Protein AF-A0A9W6L4S0-F1 (afdb_monomer_lite)

Radius of gyration: 17.64 Å; chains: 1; bounding box: 57×40×26 Å

Secondary structure (DSSP, 8-state):
---TTHHHHHHHHHH-SSHHHHHHHTTS-HHHHHHHHHHHHHHHTS-TTSTTHHHHHHHHHHHHHHHH--GGGSPPP--------

Foldseek 3Di:
DDDPLVLLLLVLLLPDLDLVSSCVSSVHDSVVSVVVQVVVCVVVVHRCNPDCNSVVSNVVSVVVCVVVDCPVVDPDPPPPPPPDD

pLDDT: mean 87.41, std 10.16, range [49.81, 96.62]

InterPro domains:
  IPR025736 PucR C-terminal helix-turn-helix domain [PF13556] (8-62)
  IPR042070 PucR C-terminal helix-turn-helix domain superfamily [G3DSA:1.10.10.2840] (6-68)

Structure (mmCIF, N/CA/C/O backbone):
data_AF-A0A9W6L4S0-F1
#
_entry.id   AF-A0A9W6L4S0-F1
#
loop_
_atom_site.group_PDB
_atom_site.id
_atom_site.type_symbol
_atom_site.label_atom_id
_atom_site.label_alt_id
_atom_site.label_comp_id
_atom_site.label_asym_id
_atom_site.label_entity_id
_atom_site.label_seq_id
_atom_site.pdbx_PDB_ins_code
_atom_site.Cartn_x
_atom_site.Cartn_y
_atom_site.Cartn_z
_atom_site.occupancy
_atom_site.B_iso_or_equiv
_atom_site.auth_seq_id
_atom_site.auth_comp_id
_atom_site.auth_asym_id
_atom_site.auth_atom_id
_atom_site.pdbx_PDB_model_num
ATOM 1 N N . MET A 1 1 ? -0.107 -15.969 7.973 1.00 49.81 1 MET A N 1
ATOM 2 C CA . MET A 1 1 ? -0.542 -15.079 9.073 1.00 49.81 1 MET A CA 1
ATOM 3 C C . MET A 1 1 ? -0.676 -13.668 8.527 1.00 49.81 1 MET A C 1
ATOM 5 O O . MET A 1 1 ? 0.222 -13.240 7.818 1.00 49.81 1 MET A O 1
ATOM 9 N N . GLY A 1 2 ? -1.781 -12.969 8.794 1.00 74.19 2 GLY A N 1
ATOM 10 C CA . GLY A 1 2 ? -1.930 -11.569 8.385 1.00 74.19 2 GLY A CA 1
ATOM 11 C C . GLY A 1 2 ? -1.147 -10.646 9.318 1.00 74.19 2 GLY A C 1
ATOM 12 O O . GLY A 1 2 ? -1.255 -10.770 10.535 1.00 74.19 2 GLY A O 1
ATOM 13 N N . HIS A 1 3 ? -0.354 -9.729 8.768 1.00 84.19 3 HIS A N 1
ATOM 14 C CA . HIS A 1 3 ? 0.332 -8.723 9.571 1.00 84.19 3 HIS A CA 1
ATOM 15 C C . HIS A 1 3 ? -0.613 -7.566 9.916 1.00 84.19 3 HIS A C 1
ATOM 17 O O . HIS A 1 3 ? -1.210 -6.972 9.018 1.00 84.19 3 HIS A O 1
ATOM 23 N N . ALA A 1 4 ? -0.688 -7.174 11.193 1.00 87.75 4 ALA A N 1
ATOM 24 C CA . ALA A 1 4 ? -1.517 -6.043 11.636 1.00 87.75 4 ALA A CA 1
ATOM 25 C C . ALA A 1 4 ? -1.148 -4.714 10.943 1.00 87.75 4 ALA A C 1
ATOM 27 O O . ALA A 1 4 ? -1.999 -3.856 10.729 1.00 87.75 4 ALA A O 1
ATOM 28 N N . TRP A 1 5 ? 0.115 -4.558 10.534 1.00 91.75 5 TRP A N 1
ATOM 29 C CA . TRP A 1 5 ? 0.597 -3.388 9.799 1.00 91.75 5 TRP A CA 1
ATOM 30 C C . TRP A 1 5 ? 0.258 -3.399 8.300 1.00 91.75 5 TRP A C 1
ATOM 32 O O . TRP A 1 5 ? 0.482 -2.387 7.631 1.00 91.75 5 TRP A O 1
ATOM 42 N N . GLY A 1 6 ? -0.248 -4.516 7.766 1.00 91.12 6 GLY A N 1
ATOM 43 C CA . GLY A 1 6 ? -0.464 -4.734 6.334 1.00 91.12 6 GLY A CA 1
ATOM 44 C C . GLY A 1 6 ? -1.343 -3.661 5.687 1.00 91.12 6 GLY A C 1
ATOM 45 O O . GLY A 1 6 ? -0.855 -2.963 4.800 1.00 91.12 6 GLY A O 1
ATOM 46 N N . PRO A 1 7 ? -2.589 -3.451 6.154 1.00 90.88 7 PRO A N 1
ATOM 47 C CA . PRO A 1 7 ? -3.504 -2.484 5.547 1.00 90.88 7 PRO A CA 1
ATOM 48 C C . PRO A 1 7 ? -2.955 -1.054 5.515 1.00 90.88 7 PRO A C 1
ATOM 50 O O . PRO A 1 7 ? -2.965 -0.416 4.468 1.00 90.88 7 PRO A O 1
ATOM 53 N N . ALA A 1 8 ? -2.414 -0.569 6.638 1.00 92.00 8 ALA A N 1
ATOM 54 C CA . ALA A 1 8 ? -1.862 0.784 6.731 1.00 92.00 8 ALA A CA 1
ATOM 55 C C . ALA A 1 8 ? -0.613 0.967 5.852 1.00 92.00 8 ALA A C 1
ATOM 57 O O . ALA A 1 8 ? -0.414 2.020 5.252 1.00 92.00 8 ALA A O 1
ATOM 58 N N . THR A 1 9 ? 0.221 -0.071 5.748 1.00 94.06 9 THR A N 1
ATOM 59 C CA . THR A 1 9 ? 1.422 -0.038 4.903 1.00 94.06 9 THR A CA 1
ATOM 60 C C . THR A 1 9 ? 1.050 -0.054 3.422 1.00 94.06 9 THR A C 1
ATOM 62 O O . THR A 1 9 ? 1.587 0.741 2.657 1.00 94.06 9 THR A O 1
ATOM 65 N N . LEU A 1 10 ? 0.096 -0.898 3.020 1.00 93.38 10 LEU A N 1
ATOM 66 C CA . LEU A 1 10 ? -0.413 -0.942 1.648 1.00 93.38 10 LEU A CA 1
ATOM 67 C C . LEU A 1 10 ? -1.060 0.389 1.242 1.00 93.38 10 LEU A C 1
ATOM 69 O O . LEU A 1 10 ? -0.751 0.903 0.170 1.00 93.38 10 LEU A O 1
ATOM 73 N N . ASP A 1 11 ? -1.876 0.991 2.112 1.00 93.56 11 ASP A N 1
ATOM 74 C CA . ASP A 1 11 ? -2.462 2.317 1.872 1.00 93.56 11 ASP A CA 1
ATOM 75 C C . ASP A 1 11 ? -1.379 3.386 1.646 1.00 93.56 11 ASP A C 1
ATOM 77 O O . ASP A 1 11 ? -1.423 4.138 0.669 1.00 93.56 11 ASP A O 1
ATOM 81 N N . ALA A 1 12 ? -0.353 3.406 2.503 1.00 94.75 12 ALA A N 1
ATOM 82 C CA . ALA A 1 12 ? 0.762 4.338 2.384 1.00 94.75 12 ALA A CA 1
ATOM 83 C C . ALA A 1 12 ? 1.562 4.139 1.086 1.00 94.75 12 ALA A C 1
ATOM 85 O O . ALA A 1 12 ? 1.893 5.123 0.422 1.00 94.75 12 ALA A O 1
ATOM 86 N N . LEU A 1 13 ? 1.840 2.891 0.694 1.00 93.62 13 LEU A N 1
ATOM 87 C CA . LEU A 1 13 ? 2.549 2.561 -0.549 1.00 93.62 13 LEU A CA 1
ATOM 88 C C . LEU A 1 13 ? 1.758 3.005 -1.789 1.00 93.62 13 LEU A C 1
ATOM 90 O O . LEU A 1 13 ? 2.320 3.624 -2.695 1.00 93.62 13 LEU A O 1
ATOM 94 N N . VAL A 1 14 ? 0.440 2.782 -1.801 1.00 93.25 14 VAL A N 1
ATOM 95 C CA . VAL A 1 14 ? -0.445 3.204 -2.901 1.00 93.25 14 VAL A CA 1
ATOM 96 C C . VAL A 1 14 ? -0.500 4.732 -3.030 1.00 93.25 14 VAL A C 1
ATOM 98 O O . VAL A 1 14 ? -0.580 5.254 -4.146 1.00 93.25 14 VAL A O 1
ATOM 101 N N . ARG A 1 15 ? -0.383 5.477 -1.923 1.00 90.62 15 ARG A N 1
ATOM 102 C CA . ARG A 1 15 ? -0.444 6.953 -1.906 1.00 90.62 15 ARG A CA 1
ATOM 103 C C . ARG A 1 15 ? 0.893 7.658 -2.135 1.00 90.62 15 ARG A C 1
ATOM 105 O O . ARG A 1 15 ? 0.906 8.779 -2.632 1.00 90.62 15 ARG A O 1
ATOM 112 N N . ALA A 1 16 ? 2.013 7.040 -1.773 1.00 92.88 16 ALA A N 1
ATOM 113 C CA . ALA A 1 16 ? 3.327 7.683 -1.807 1.00 92.88 16 ALA A CA 1
ATOM 114 C C . ALA A 1 16 ? 4.170 7.279 -3.015 1.00 92.88 16 ALA A C 1
ATOM 116 O O . ALA A 1 16 ? 4.336 6.089 -3.249 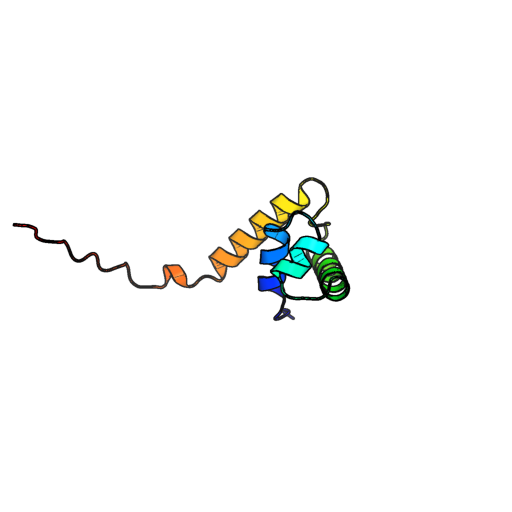1.00 92.88 16 ALA A O 1
ATOM 117 N N . GLY A 1 17 ? 4.791 8.226 -3.718 1.00 87.56 17 GLY A N 1
ATOM 118 C CA . GLY A 1 17 ? 5.657 7.960 -4.878 1.00 87.56 17 GLY A CA 1
ATOM 119 C C . GLY A 1 17 ? 7.039 7.384 -4.542 1.00 87.5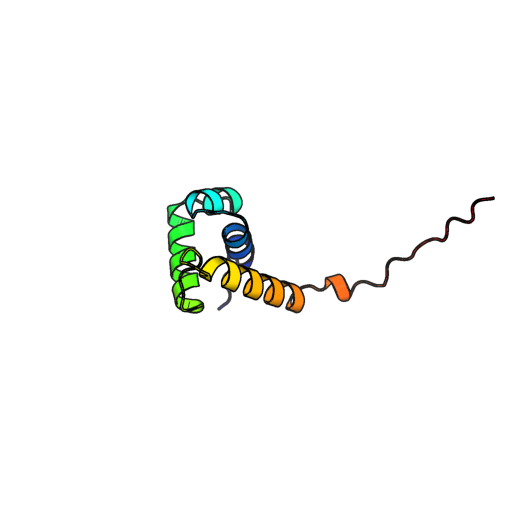6 17 GLY A C 1
ATOM 120 O O . GLY A 1 17 ? 7.820 7.107 -5.440 1.00 87.56 17 GLY A O 1
ATOM 121 N N . SER A 1 18 ? 7.365 7.222 -3.258 1.00 91.62 18 SER A N 1
ATOM 122 C CA . SER A 1 18 ? 8.645 6.672 -2.799 1.00 91.62 18 SER A CA 1
ATOM 123 C C . SER A 1 18 ? 8.512 5.999 -1.435 1.00 91.62 18 SER A C 1
ATOM 125 O O . SER A 1 18 ? 7.637 6.361 -0.641 1.00 91.62 18 SER A O 1
ATOM 127 N N . VAL A 1 19 ? 9.445 5.098 -1.111 1.00 92.56 19 VAL A N 1
ATOM 128 C CA . VAL A 1 19 ? 9.532 4.446 0.209 1.00 92.56 19 VAL A CA 1
ATOM 129 C C . VAL A 1 19 ? 9.655 5.484 1.330 1.00 92.56 19 VAL A C 1
ATOM 131 O O . VAL A 1 19 ? 8.967 5.406 2.342 1.00 92.56 19 VAL A O 1
ATOM 134 N N . ARG A 1 20 ? 10.468 6.533 1.155 1.00 94.25 20 ARG A N 1
ATOM 135 C CA . ARG A 1 20 ? 10.624 7.586 2.176 1.00 94.25 20 ARG A CA 1
ATOM 136 C C . ARG A 1 20 ? 9.315 8.326 2.454 1.00 94.25 20 ARG A C 1
ATOM 138 O O . ARG A 1 20 ? 9.017 8.646 3.603 1.00 94.25 20 ARG A O 1
ATOM 145 N N . GLN A 1 21 ? 8.538 8.633 1.418 1.00 94.88 21 GLN A N 1
ATOM 146 C CA . GLN A 1 21 ? 7.234 9.271 1.595 1.00 94.88 21 GLN A CA 1
ATOM 147 C C . GLN A 1 21 ? 6.226 8.305 2.229 1.00 94.88 21 GLN A C 1
ATOM 149 O O . GLN A 1 21 ? 5.507 8.713 3.138 1.00 94.88 21 GLN A O 1
ATOM 154 N N . ALA A 1 22 ? 6.216 7.037 1.816 1.00 94.88 22 ALA A N 1
ATOM 155 C CA . ALA A 1 22 ? 5.348 6.019 2.398 1.00 94.88 22 ALA A CA 1
ATOM 156 C C . ALA A 1 22 ? 5.637 5.826 3.896 1.00 94.88 22 ALA A C 1
ATOM 158 O O . ALA A 1 22 ? 4.705 5.719 4.685 1.00 94.88 22 ALA A O 1
ATOM 159 N N . ALA A 1 23 ? 6.910 5.861 4.309 1.00 96.19 23 ALA A N 1
ATOM 160 C CA . ALA A 1 23 ? 7.305 5.709 5.710 1.00 96.19 23 ALA A CA 1
ATOM 161 C C . ALA A 1 23 ? 6.706 6.828 6.573 1.00 96.19 23 ALA A C 1
ATOM 163 O O . ALA A 1 23 ? 6.135 6.565 7.631 1.00 96.19 23 ALA A O 1
ATOM 164 N N . ARG A 1 24 ? 6.744 8.067 6.061 1.00 95.88 24 ARG A N 1
ATOM 165 C CA . ARG A 1 24 ? 6.107 9.225 6.703 1.00 95.88 24 ARG A CA 1
ATOM 166 C C . ARG A 1 24 ? 4.589 9.071 6.796 1.00 95.88 24 ARG A C 1
ATOM 168 O O . ARG A 1 24 ? 4.037 9.342 7.853 1.00 95.88 24 ARG A O 1
ATOM 175 N N . LEU A 1 25 ? 3.926 8.621 5.726 1.00 95.81 25 LEU A N 1
ATOM 176 C CA . LEU A 1 25 ? 2.470 8.409 5.729 1.00 95.81 25 LEU A CA 1
ATOM 177 C C . LEU A 1 25 ? 2.040 7.290 6.686 1.00 95.81 25 LEU A C 1
ATOM 179 O O . LEU A 1 25 ? 1.018 7.412 7.348 1.00 95.81 25 LEU A O 1
ATOM 183 N N . ALA A 1 26 ? 2.829 6.220 6.777 1.00 93.69 26 ALA A N 1
ATOM 184 C CA . ALA A 1 26 ? 2.574 5.098 7.674 1.00 93.69 26 ALA A CA 1
ATOM 185 C C . ALA A 1 26 ? 3.011 5.361 9.129 1.00 93.69 26 ALA A C 1
ATOM 187 O O . ALA A 1 26 ? 2.789 4.504 9.983 1.00 93.69 26 ALA A O 1
ATOM 188 N N . GLY A 1 27 ? 3.655 6.500 9.416 1.00 95.00 27 GLY A N 1
ATOM 189 C CA . GLY A 1 27 ? 4.147 6.842 10.753 1.00 95.00 27 GLY A CA 1
ATOM 190 C C . GLY A 1 27 ? 5.268 5.927 11.256 1.00 95.00 27 GLY A C 1
ATOM 191 O O . GLY A 1 27 ? 5.379 5.700 12.458 1.00 95.00 27 GLY A O 1
ATOM 192 N N . VAL A 1 28 ? 6.082 5.365 10.356 1.00 96.50 28 VAL A N 1
ATOM 193 C CA . VAL A 1 28 ? 7.168 4.437 10.709 1.00 96.50 28 VAL A CA 1
ATOM 194 C C . VAL A 1 28 ? 8.517 4.917 10.199 1.00 96.50 28 VAL A C 1
ATOM 196 O O . VAL A 1 28 ? 8.615 5.714 9.266 1.00 96.50 28 VAL A O 1
ATOM 199 N N . HIS A 1 29 ? 9.585 4.395 10.798 1.00 96.62 29 HIS A N 1
ATOM 200 C CA . HIS A 1 29 ? 10.931 4.651 10.314 1.00 96.62 29 HIS A CA 1
ATOM 201 C C . HIS A 1 29 ? 11.146 4.038 8.920 1.00 96.62 29 HIS A C 1
ATOM 203 O O . HIS A 1 29 ? 10.573 3.000 8.582 1.00 96.62 29 HIS A O 1
ATOM 209 N N . HIS A 1 30 ? 12.008 4.662 8.114 1.00 93.81 30 HIS A N 1
ATOM 210 C CA . HIS A 1 30 ? 12.285 4.219 6.746 1.00 93.81 30 HIS A CA 1
ATOM 211 C C . HIS A 1 30 ? 12.774 2.764 6.683 1.00 93.81 30 HIS A C 1
ATOM 213 O O . HIS A 1 30 ? 12.282 2.009 5.849 1.00 93.81 30 HIS A O 1
ATOM 219 N N . SER A 1 31 ? 13.664 2.352 7.594 1.00 96.25 31 SER A N 1
ATOM 220 C CA . SER A 1 31 ? 14.151 0.966 7.657 1.00 96.25 31 SER A CA 1
ATOM 221 C C . SER A 1 31 ? 13.033 -0.036 7.956 1.00 96.25 31 SER A C 1
ATOM 223 O O . SER A 1 31 ? 12.958 -1.075 7.315 1.00 96.25 31 SER A O 1
ATOM 225 N N . THR A 1 32 ? 12.110 0.297 8.866 1.00 96.19 32 THR A N 1
ATOM 226 C CA . THR A 1 32 ? 10.938 -0.541 9.153 1.00 96.19 32 THR A CA 1
ATOM 227 C C . THR A 1 32 ? 10.041 -0.676 7.930 1.00 96.19 32 THR A C 1
ATOM 229 O O . THR A 1 32 ? 9.533 -1.762 7.663 1.00 96.19 32 THR A O 1
ATOM 232 N N . LEU A 1 33 ? 9.824 0.414 7.187 1.00 95.81 33 LEU A N 1
ATOM 233 C CA . LEU A 1 33 ? 9.021 0.343 5.972 1.00 95.81 33 LEU A CA 1
ATOM 234 C C . LEU A 1 33 ? 9.708 -0.492 4.889 1.00 95.81 33 LEU A C 1
ATOM 236 O O . LEU A 1 33 ? 9.021 -1.248 4.216 1.00 95.81 33 LEU A O 1
ATOM 240 N N . GLN A 1 34 ? 11.030 -0.385 4.749 1.00 95.62 34 GLN A N 1
ATOM 241 C CA . GLN A 1 34 ? 11.786 -1.201 3.803 1.00 95.62 34 GLN A CA 1
ATOM 242 C C . GLN A 1 34 ? 11.590 -2.693 4.094 1.00 95.62 34 GLN A C 1
ATOM 244 O O . GLN A 1 34 ? 11.145 -3.418 3.218 1.00 95.62 34 GLN A O 1
ATOM 249 N N . THR A 1 35 ? 11.746 -3.129 5.348 1.00 96.00 35 THR A N 1
ATOM 250 C CA . THR A 1 35 ? 11.496 -4.534 5.726 1.00 96.00 35 THR A CA 1
ATOM 251 C C . THR A 1 35 ? 1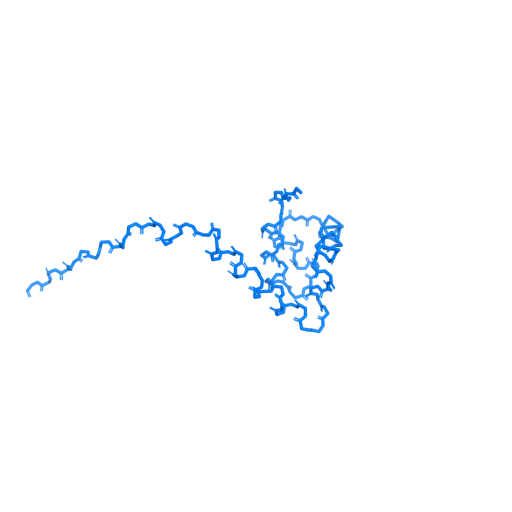0.064 -4.987 5.424 1.00 96.00 35 THR A C 1
ATOM 253 O O . THR A 1 35 ? 9.834 -6.125 5.023 1.00 96.00 35 THR A O 1
ATOM 256 N N . ARG A 1 36 ? 9.071 -4.107 5.612 1.00 95.19 36 ARG A N 1
ATOM 257 C CA . ARG A 1 36 ? 7.676 -4.420 5.259 1.00 95.19 36 ARG A CA 1
ATOM 258 C C . ARG A 1 36 ? 7.470 -4.499 3.752 1.00 95.19 36 ARG A C 1
ATOM 260 O O . ARG A 1 36 ? 6.667 -5.311 3.309 1.00 95.19 36 ARG A O 1
ATOM 267 N N . LEU A 1 37 ? 8.148 -3.644 2.991 1.00 94.31 37 LEU A N 1
ATOM 268 C CA . LEU A 1 37 ? 8.120 -3.662 1.536 1.00 94.31 37 LEU A CA 1
ATOM 269 C C . LEU A 1 37 ? 8.714 -4.969 1.014 1.00 94.31 37 LEU A C 1
ATOM 271 O O . LEU A 1 37 ? 8.064 -5.608 0.201 1.00 94.31 37 LEU A O 1
ATOM 275 N N . ASP A 1 38 ? 9.857 -5.401 1.544 1.00 94.56 38 ASP A N 1
ATOM 276 C CA . ASP A 1 38 ? 10.493 -6.669 1.172 1.00 94.56 38 ASP A CA 1
ATOM 277 C C . ASP A 1 38 ? 9.529 -7.847 1.416 1.00 94.56 38 ASP A C 1
ATOM 279 O O . ASP A 1 38 ? 9.234 -8.618 0.507 1.00 94.56 38 ASP A O 1
ATOM 283 N N . ALA A 1 39 ? 8.904 -7.899 2.600 1.00 93.81 39 ALA A N 1
ATOM 284 C CA . ALA A 1 39 ? 7.898 -8.913 2.918 1.00 93.81 39 ALA A CA 1
ATOM 285 C C . ALA A 1 39 ? 6.654 -8.854 2.008 1.00 93.81 39 ALA A C 1
ATOM 287 O O . ALA A 1 39 ? 6.059 -9.885 1.700 1.00 93.81 39 ALA A O 1
ATOM 288 N N . ILE A 1 40 ? 6.221 -7.659 1.587 1.00 92.56 40 ILE A N 1
ATOM 289 C CA . ILE A 1 40 ? 5.112 -7.512 0.634 1.00 92.56 40 ILE A CA 1
ATOM 290 C C . ILE A 1 40 ? 5.534 -8.035 -0.737 1.00 92.56 40 ILE A C 1
ATOM 292 O O . ILE A 1 40 ? 4.777 -8.802 -1.326 1.00 92.56 40 ILE A O 1
ATOM 296 N N . THR A 1 41 ? 6.714 -7.649 -1.224 1.00 93.69 41 THR A N 1
ATOM 297 C CA . THR A 1 41 ? 7.273 -8.074 -2.513 1.00 93.69 41 THR A CA 1
ATOM 298 C C . THR A 1 41 ? 7.372 -9.595 -2.596 1.00 93.69 41 THR A C 1
ATOM 300 O O . THR A 1 41 ? 6.932 -10.165 -3.593 1.00 93.69 41 THR A O 1
ATOM 303 N N . ASP A 1 42 ? 7.826 -10.255 -1.528 1.00 93.81 42 ASP A N 1
ATOM 304 C CA . ASP A 1 42 ? 7.874 -11.721 -1.440 1.00 93.81 42 ASP A CA 1
ATOM 305 C C . ASP A 1 42 ? 6.484 -12.364 -1.558 1.00 93.81 42 ASP A C 1
ATOM 307 O O . ASP A 1 42 ? 6.320 -13.419 -2.170 1.00 93.81 42 ASP A O 1
ATOM 311 N N . VAL A 1 43 ? 5.456 -11.720 -0.996 1.00 91.62 43 VAL A N 1
ATOM 312 C CA . VAL A 1 43 ? 4.075 -12.223 -1.030 1.00 91.62 43 VAL A CA 1
ATOM 313 C C . VAL A 1 43 ? 3.400 -11.967 -2.379 1.00 91.62 43 VAL A C 1
ATOM 315 O O . VAL A 1 43 ? 2.659 -12.825 -2.860 1.00 91.62 43 VAL A O 1
ATOM 318 N N . VAL A 1 44 ? 3.596 -10.791 -2.985 1.00 89.81 44 VAL A N 1
ATOM 319 C CA . VAL A 1 44 ? 2.915 -10.418 -4.239 1.00 89.81 44 VAL A CA 1
ATOM 320 C C . VAL A 1 44 ? 3.677 -10.848 -5.496 1.00 89.81 44 VAL A C 1
ATOM 322 O O . VAL A 1 44 ? 3.075 -10.923 -6.569 1.00 89.81 44 VAL A O 1
ATOM 325 N N . GLY A 1 45 ? 4.976 -11.135 -5.377 1.00 92.31 45 GLY A N 1
ATOM 326 C CA . GLY A 1 45 ? 5.844 -11.586 -6.467 1.00 92.31 45 GLY A CA 1
ATOM 327 C C . GLY A 1 45 ? 6.267 -10.488 -7.451 1.00 92.31 45 GLY A C 1
ATOM 328 O O . GLY A 1 45 ? 6.641 -10.796 -8.580 1.00 92.31 45 GLY A O 1
ATOM 329 N N . PHE A 1 46 ? 6.156 -9.212 -7.075 1.00 91.38 46 PHE A N 1
ATOM 330 C CA . PHE A 1 46 ? 6.599 -8.066 -7.878 1.00 91.38 46 PHE A CA 1
ATOM 331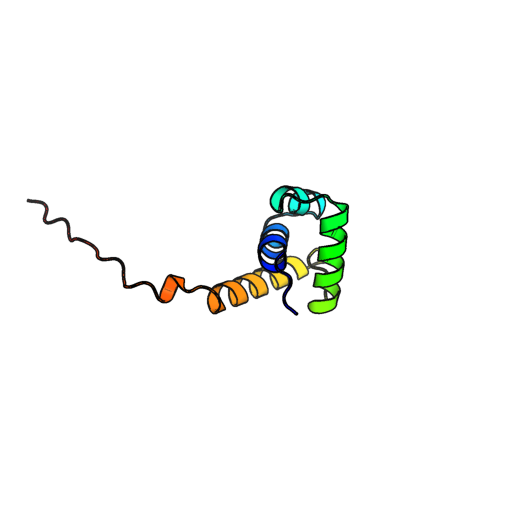 C C . PHE A 1 46 ? 6.924 -6.864 -6.987 1.00 91.38 46 PHE A C 1
ATOM 333 O O . PHE A 1 46 ? 6.357 -6.734 -5.904 1.00 91.38 46 PHE A O 1
ATOM 340 N N . ASP A 1 47 ? 7.783 -5.960 -7.463 1.00 90.06 47 ASP A N 1
ATOM 341 C CA . ASP A 1 47 ? 8.077 -4.705 -6.766 1.00 90.06 47 ASP A CA 1
ATOM 342 C C . ASP A 1 47 ? 6.930 -3.685 -6.965 1.00 90.06 47 ASP A C 1
ATOM 344 O O . ASP A 1 47 ? 6.612 -3.319 -8.103 1.00 90.06 47 ASP A O 1
ATOM 348 N N . PRO A 1 48 ? 6.296 -3.184 -5.886 1.00 90.06 48 PRO A N 1
ATOM 349 C CA . PRO A 1 48 ? 5.304 -2.112 -5.947 1.00 90.06 48 PRO A CA 1
ATOM 350 C C . PRO A 1 48 ? 5.752 -0.798 -6.597 1.00 90.06 48 PRO A C 1
ATOM 352 O O . PRO A 1 48 ? 4.889 -0.001 -6.974 1.00 90.06 48 PRO A O 1
ATOM 355 N N . PHE A 1 49 ? 7.053 -0.527 -6.682 1.00 87.88 49 PHE A N 1
ATOM 356 C CA . PHE A 1 49 ? 7.590 0.705 -7.265 1.00 87.88 49 PHE A CA 1
ATOM 357 C C . PHE A 1 49 ? 8.132 0.534 -8.686 1.00 87.88 49 PHE A C 1
ATOM 359 O O . PHE A 1 49 ? 8.424 1.543 -9.327 1.00 87.88 49 PHE A O 1
ATOM 366 N N . ASP A 1 50 ? 8.205 -0.692 -9.202 1.00 88.94 50 ASP A N 1
ATOM 367 C CA . ASP A 1 50 ? 8.704 -0.953 -10.551 1.00 88.94 50 ASP A CA 1
ATOM 368 C C . ASP A 1 50 ? 7.587 -0.883 -11.604 1.00 88.94 50 ASP A C 1
ATOM 370 O O . ASP A 1 50 ? 6.523 -1.483 -11.439 1.00 88.94 50 ASP A O 1
ATOM 374 N N . GLY A 1 51 ? 7.823 -0.160 -12.703 1.00 86.56 51 GLY A N 1
ATOM 375 C CA . GLY A 1 51 ? 6.923 -0.055 -13.857 1.00 86.56 51 GLY A CA 1
ATOM 376 C C . GLY A 1 51 ? 5.435 0.113 -13.502 1.00 86.56 51 GLY A C 1
ATOM 377 O O . GLY A 1 51 ? 5.007 1.127 -12.950 1.00 86.56 51 GLY A O 1
ATOM 378 N N . ILE A 1 52 ? 4.624 -0.900 -13.836 1.00 88.19 52 ILE A N 1
ATOM 379 C CA . ILE A 1 52 ? 3.175 -0.941 -13.546 1.00 88.19 52 ILE A CA 1
ATOM 380 C C . ILE A 1 52 ? 2.831 -1.531 -12.165 1.00 88.19 52 ILE A C 1
ATOM 382 O O . ILE A 1 52 ? 1.650 -1.671 -11.831 1.00 88.19 52 ILE A O 1
ATOM 386 N N . GLY A 1 53 ? 3.831 -1.904 -11.364 1.00 89.44 53 GLY A N 1
ATOM 387 C CA . GLY A 1 53 ? 3.698 -2.515 -10.040 1.00 89.44 53 GLY A CA 1
ATOM 388 C C . GLY A 1 53 ? 2.842 -1.680 -9.096 1.00 89.44 53 GLY A C 1
ATOM 389 O O . GLY A 1 53 ? 1.966 -2.215 -8.418 1.00 89.44 53 GLY A O 1
ATOM 390 N N . ARG A 1 54 ? 2.968 -0.352 -9.157 1.00 88.50 54 ARG A N 1
ATOM 391 C CA . ARG A 1 54 ? 2.146 0.567 -8.360 1.00 88.50 54 ARG A CA 1
ATOM 392 C C . ARG A 1 54 ? 0.665 0.460 -8.702 1.00 88.50 54 ARG A C 1
ATOM 394 O O . ARG A 1 54 ? -0.179 0.376 -7.811 1.00 88.50 54 ARG A O 1
ATOM 401 N N . THR A 1 55 ? 0.350 0.449 -9.994 1.00 90.75 55 THR A N 1
ATOM 402 C CA . THR A 1 55 ? -1.024 0.314 -10.487 1.00 90.75 55 THR A CA 1
ATOM 403 C C . THR A 1 55 ? -1.596 -1.044 -10.094 1.00 90.75 55 THR A C 1
ATOM 405 O O . THR A 1 55 ? -2.714 -1.115 -9.585 1.00 90.75 55 THR A O 1
ATOM 408 N N . ARG A 1 56 ? -0.809 -2.118 -10.244 1.00 92.81 56 ARG A N 1
ATOM 409 C CA . ARG A 1 56 ? -1.193 -3.474 -9.820 1.00 92.81 56 ARG A CA 1
ATOM 410 C C . ARG A 1 56 ? -1.473 -3.538 -8.318 1.00 92.81 56 ARG A C 1
ATOM 412 O O . ARG A 1 56 ? -2.512 -4.069 -7.925 1.00 92.81 56 ARG A O 1
ATOM 419 N N . LEU A 1 57 ? -0.595 -2.960 -7.494 1.00 92.38 57 LEU A N 1
ATOM 420 C CA . LEU A 1 57 ? -0.773 -2.899 -6.044 1.00 92.38 57 LEU A CA 1
ATOM 421 C C . LEU A 1 57 ? -2.027 -2.099 -5.671 1.00 92.38 57 LEU A C 1
ATOM 423 O O . LEU A 1 57 ? -2.812 -2.548 -4.839 1.00 92.38 57 LEU A O 1
ATOM 427 N N . GLY A 1 58 ? -2.247 -0.949 -6.313 1.00 92.12 58 GLY A N 1
ATOM 428 C CA . GLY A 1 58 ? -3.432 -0.118 -6.102 1.00 92.12 58 GLY A CA 1
ATOM 429 C C . GLY A 1 58 ? -4.733 -0.860 -6.404 1.00 92.12 58 GLY A C 1
ATOM 430 O O . GLY A 1 58 ? -5.644 -0.858 -5.577 1.00 92.12 58 GLY A O 1
ATOM 431 N N . ILE A 1 59 ? -4.805 -1.555 -7.542 1.00 93.94 59 ILE A N 1
ATOM 432 C CA . ILE A 1 59 ? -5.975 -2.365 -7.917 1.00 93.94 59 ILE A CA 1
ATOM 433 C C . ILE A 1 59 ? -6.196 -3.493 -6.903 1.00 93.94 59 ILE A C 1
ATOM 435 O O . ILE A 1 59 ? -7.312 -3.662 -6.408 1.00 93.94 59 ILE A O 1
ATOM 439 N N . ALA A 1 60 ? -5.144 -4.236 -6.548 1.00 92.38 60 ALA A N 1
ATOM 440 C CA . ALA A 1 60 ? -5.236 -5.317 -5.569 1.00 92.38 60 ALA A CA 1
ATOM 441 C C . ALA A 1 60 ? -5.720 -4.809 -4.199 1.00 92.38 60 ALA A C 1
ATOM 443 O O . ALA A 1 60 ? -6.597 -5.422 -3.585 1.00 92.38 60 ALA A O 1
ATOM 444 N N . TYR A 1 61 ? -5.208 -3.659 -3.748 1.00 91.94 61 TYR A N 1
ATOM 445 C CA . TYR A 1 61 ? -5.622 -3.021 -2.500 1.00 91.94 61 TYR A CA 1
ATOM 446 C C . TYR A 1 61 ? -7.087 -2.571 -2.532 1.00 91.94 61 TYR A C 1
ATOM 448 O O . TYR A 1 61 ? -7.806 -2.784 -1.557 1.00 91.94 61 TYR A O 1
ATOM 456 N N . LEU A 1 62 ? -7.569 -2.013 -3.647 1.00 91.50 62 LEU A N 1
ATOM 457 C CA . LEU A 1 62 ? -8.979 -1.634 -3.796 1.00 91.50 62 LEU A CA 1
ATOM 458 C C . LEU A 1 62 ? -9.909 -2.851 -3.773 1.00 91.50 62 LEU A C 1
ATOM 460 O O . LEU A 1 62 ? -10.915 -2.830 -3.065 1.00 91.50 62 LEU A O 1
ATOM 464 N N . VAL A 1 63 ? -9.557 -3.930 -4.479 1.00 91.56 63 VAL A N 1
ATOM 465 C CA . VAL A 1 63 ? -10.322 -5.190 -4.449 1.00 91.56 63 VAL A CA 1
ATOM 466 C C . VAL A 1 63 ? -10.346 -5.775 -3.036 1.00 91.56 63 VAL A C 1
ATOM 468 O O . VAL A 1 63 ? -11.402 -6.188 -2.553 1.00 91.56 63 VAL A O 1
ATOM 471 N N . TRP A 1 64 ? -9.201 -5.782 -2.347 1.00 90.38 64 TRP A N 1
ATOM 472 C CA . TRP A 1 64 ? -9.123 -6.215 -0.954 1.00 90.38 64 TRP A CA 1
ATOM 473 C C . TRP A 1 64 ? -10.000 -5.342 -0.051 1.00 90.38 64 TRP A C 1
ATOM 475 O O . TRP A 1 64 ? -10.810 -5.877 0.708 1.00 90.38 64 TRP A O 1
ATOM 485 N N . ARG A 1 65 ? -9.912 -4.013 -0.168 1.00 88.81 65 ARG A N 1
ATOM 486 C CA . ARG A 1 65 ? -10.712 -3.078 0.630 1.00 88.81 65 ARG A CA 1
ATOM 487 C C . ARG A 1 65 ? -12.201 -3.279 0.385 1.00 88.81 65 ARG A C 1
ATOM 489 O O . ARG A 1 65 ? -12.949 -3.301 1.350 1.00 88.81 65 ARG A O 1
ATOM 496 N N . GLN A 1 66 ? -12.627 -3.492 -0.858 1.00 89.56 66 GLN A N 1
ATOM 497 C CA . GLN A 1 66 ? -14.030 -3.757 -1.179 1.00 89.56 66 GLN A CA 1
ATO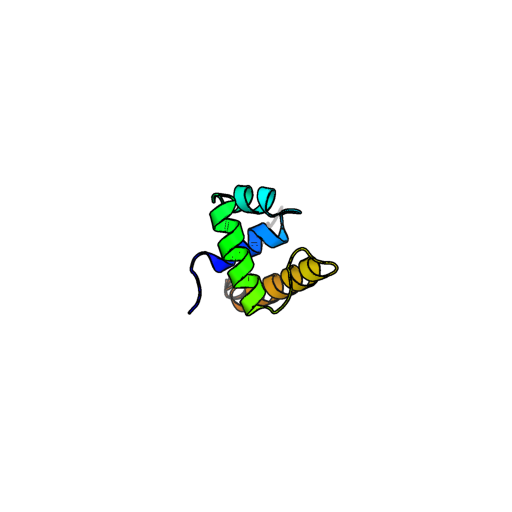M 498 C C . GLN A 1 66 ? -14.539 -5.045 -0.517 1.00 89.56 66 GLN A C 1
ATOM 500 O O . GLN A 1 66 ? -15.628 -5.049 0.041 1.00 89.56 66 GLN A O 1
ATOM 505 N N . ARG A 1 67 ? -13.740 -6.119 -0.532 1.00 87.50 67 ARG A N 1
ATOM 506 C CA . ARG A 1 67 ? -14.098 -7.410 0.088 1.00 87.50 67 ARG A CA 1
ATOM 507 C C . ARG A 1 67 ? -14.115 -7.379 1.617 1.00 87.50 67 ARG A C 1
ATOM 509 O O . ARG A 1 67 ? -14.798 -8.189 2.227 1.00 87.50 67 ARG A O 1
ATOM 516 N N . ASN A 1 68 ? -13.335 -6.488 2.225 1.00 86.69 68 ASN A N 1
ATOM 517 C CA . ASN A 1 68 ? -13.214 -6.372 3.682 1.00 86.69 68 ASN A CA 1
ATOM 518 C C . ASN A 1 68 ? -14.020 -5.195 4.252 1.00 86.69 68 ASN A C 1
ATOM 520 O O . ASN A 1 68 ? -14.122 -5.047 5.469 1.00 86.69 68 ASN A O 1
ATOM 524 N N . SER A 1 69 ? -14.579 -4.343 3.391 1.00 81.31 69 SER A N 1
ATOM 525 C CA . SER A 1 69 ? -15.401 -3.212 3.795 1.00 81.31 69 SER A CA 1
ATOM 526 C C . SER A 1 69 ? -16.813 -3.681 4.106 1.00 81.31 69 SER A C 1
ATOM 528 O O . SER A 1 69 ? -17.496 -4.228 3.248 1.00 81.31 69 SER A O 1
ATOM 530 N N . ARG A 1 70 ? -17.270 -3.372 5.319 1.00 78.19 70 ARG A N 1
ATOM 531 C CA . ARG A 1 70 ? -18.670 -3.524 5.738 1.00 78.19 70 ARG A CA 1
ATOM 532 C C . ARG A 1 70 ? -19.506 -2.275 5.479 1.00 78.19 70 ARG A C 1
ATOM 534 O O . ARG A 1 70 ? -20.613 -2.155 5.981 1.00 78.19 70 ARG A O 1
ATOM 541 N N . VAL A 1 71 ? -18.987 -1.301 4.724 1.00 70.56 71 VAL A N 1
ATOM 542 C CA . VAL A 1 71 ? -19.723 -0.049 4.468 1.00 70.56 71 VAL A CA 1
ATOM 543 C C . VAL A 1 71 ? -21.024 -0.296 3.700 1.00 70.56 71 VAL A C 1
ATOM 545 O O . VAL A 1 71 ? -21.965 0.471 3.838 1.00 70.56 71 VAL A O 1
ATOM 548 N N . LEU A 1 72 ? -21.081 -1.381 2.921 1.00 67.88 72 LEU A N 1
ATOM 549 C CA . LEU A 1 72 ? -22.291 -1.816 2.223 1.00 67.88 72 LEU A CA 1
ATOM 550 C C . LEU A 1 72 ? -23.238 -2.636 3.113 1.00 67.88 72 LEU A C 1
ATOM 552 O O . LEU A 1 72 ? -24.371 -2.869 2.712 1.00 67.88 72 LEU A O 1
ATOM 556 N N . ASP A 1 73 ? -22.797 -3.032 4.311 1.00 73.50 73 ASP A N 1
ATOM 557 C CA . ASP A 1 73 ? -23.644 -3.691 5.312 1.00 73.50 73 ASP A CA 1
ATOM 558 C C . ASP A 1 73 ? -24.426 -2.664 6.151 1.00 73.50 73 ASP A C 1
ATOM 560 O O . ASP A 1 73 ? -25.297 -3.029 6.941 1.00 73.50 73 ASP A O 1
ATOM 564 N N . LEU A 1 74 ? -24.106 -1.371 6.017 1.00 72.38 74 LEU A N 1
ATOM 565 C CA . LEU A 1 74 ? -24.844 -0.301 6.676 1.00 72.38 74 LEU A CA 1
ATOM 566 C C . LEU A 1 74 ? -26.221 -0.142 6.014 1.00 72.38 74 LEU A C 1
ATOM 568 O O . LEU A 1 74 ? -26.318 -0.200 4.784 1.00 72.38 74 LEU A O 1
ATOM 572 N N . PRO A 1 75 ? -27.288 0.093 6.799 1.00 75.31 75 PRO A N 1
ATOM 573 C CA . PRO A 1 75 ? -28.597 0.385 6.234 1.00 75.31 75 PRO A CA 1
ATOM 574 C C . PRO A 1 75 ? -28.506 1.608 5.318 1.00 75.31 75 PRO A C 1
ATOM 576 O O . PRO A 1 75 ? -27.730 2.533 5.578 1.00 75.31 75 PRO A O 1
ATOM 579 N N . ALA A 1 76 ? -29.298 1.599 4.242 1.00 75.50 76 ALA A N 1
ATOM 580 C CA . ALA A 1 76 ? -29.348 2.710 3.302 1.00 75.50 76 ALA A CA 1
ATOM 581 C C . ALA A 1 76 ? -29.552 4.029 4.070 1.00 75.50 76 ALA A C 1
ATOM 583 O O . ALA A 1 76 ? -30.383 4.067 4.983 1.00 75.50 76 ALA A O 1
ATOM 584 N N . PRO A 1 77 ? -28.800 5.096 3.740 1.00 75.31 77 PRO A N 1
ATOM 585 C CA . PRO A 1 77 ? -28.937 6.366 4.433 1.00 75.31 77 PRO A CA 1
ATOM 586 C C . PRO A 1 77 ? -30.391 6.834 4.350 1.00 75.31 77 PRO A C 1
ATOM 588 O O . PRO A 1 77 ? -30.958 6.955 3.262 1.00 75.31 77 PRO A O 1
ATOM 591 N N . THR A 1 78 ? -31.002 7.076 5.509 1.00 81.50 78 THR A N 1
ATOM 592 C CA . THR A 1 78 ? -32.356 7.617 5.593 1.00 81.50 78 THR A CA 1
ATOM 593 C C . THR A 1 78 ? -32.302 9.064 5.128 1.00 81.50 78 THR A C 1
ATOM 595 O O . THR A 1 78 ? -31.951 9.965 5.888 1.00 81.50 78 THR A O 1
ATOM 598 N N . TYR A 1 79 ? -32.608 9.302 3.857 1.00 78.00 79 TYR A N 1
ATOM 599 C CA . TYR A 1 79 ? -32.847 10.654 3.378 1.00 78.00 79 TYR A CA 1
ATOM 600 C C . TYR A 1 79 ? -34.175 11.122 3.974 1.00 78.00 79 TYR A C 1
ATOM 602 O O . TYR A 1 79 ? -35.245 10.707 3.531 1.00 78.00 79 TYR A O 1
ATOM 610 N N . THR A 1 80 ? -34.125 11.972 5.000 1.00 75.88 80 THR A N 1
ATOM 611 C CA . THR A 1 80 ? -35.293 12.760 5.387 1.00 75.88 80 THR A CA 1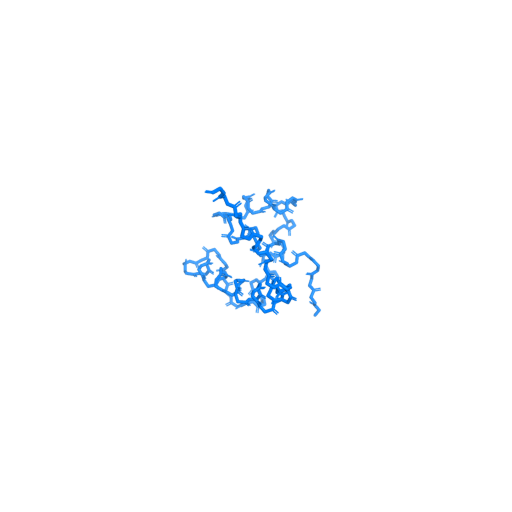
ATOM 612 C C . THR A 1 80 ? -35.574 13.721 4.243 1.00 75.88 80 THR A C 1
ATOM 614 O O . THR A 1 80 ? -34.840 14.685 4.027 1.00 75.88 80 THR A O 1
ATOM 617 N N . ALA A 1 81 ? -36.609 13.419 3.456 1.00 68.25 81 ALA A N 1
ATOM 618 C CA . ALA A 1 81 ? -37.132 14.355 2.479 1.00 68.25 81 ALA A CA 1
ATOM 619 C C . ALA A 1 81 ? -37.453 15.653 3.227 1.00 68.25 81 ALA A C 1
ATOM 621 O O . ALA A 1 81 ? -38.342 15.686 4.077 1.00 68.25 81 ALA A O 1
ATOM 622 N N . SER A 1 82 ? -36.673 16.700 2.960 1.00 67.56 82 SER A N 1
ATOM 623 C CA . SER A 1 82 ? -36.982 18.042 3.428 1.00 67.56 82 SER A CA 1
ATOM 624 C C . SER A 1 82 ? -38.250 18.469 2.699 1.00 67.56 82 SER A C 1
ATOM 626 O O . SER A 1 82 ? -38.196 18.916 1.555 1.00 67.56 82 SER A O 1
ATOM 628 N N . THR A 1 83 ? -39.406 18.258 3.325 1.00 61.78 83 THR A N 1
ATOM 629 C CA . THR A 1 83 ? -40.651 18.930 2.955 1.00 61.78 83 THR A CA 1
ATOM 630 C C . THR A 1 83 ? -40.456 20.417 3.213 1.00 61.78 83 THR A C 1
ATOM 632 O O . THR A 1 83 ? -40.714 20.914 4.308 1.00 61.78 83 THR A O 1
ATOM 635 N N . ALA A 1 84 ? -39.927 21.109 2.209 1.00 59.81 84 ALA A N 1
ATOM 636 C CA . ALA A 1 84 ? -39.955 22.554 2.132 1.00 59.81 84 ALA A CA 1
ATOM 637 C C . ALA A 1 84 ? -41.302 22.976 1.527 1.00 59.81 84 ALA A C 1
ATOM 639 O O . ALA A 1 84 ? -41.545 22.700 0.356 1.00 59.81 84 ALA A O 1
ATOM 640 N N . GLY A 1 85 ? -42.124 23.579 2.396 1.00 55.22 85 GLY A N 1
ATOM 641 C CA . GLY A 1 85 ? -43.040 24.710 2.161 1.00 55.22 85 GLY A CA 1
ATOM 642 C C . GLY A 1 85 ? -43.959 24.677 0.957 1.00 55.22 85 GLY A C 1
ATOM 643 O O . GLY A 1 85 ? -43.477 25.062 -0.128 1.00 55.22 85 GLY A O 1
#

Organism: NCBI:txid29401

Sequence (85 aa):
MGHAWGPATLDALVRAGSVRQAARLAGVHHSTLQTRLDAITDVVGFDPFDGIGRTRLGIAYLVWRQRNSRVLDLPAPTYTASTAG